Protein AF-A0A2V7P000-F1 (afdb_monomer_lite)

Radius of gyration: 30.61 Å; chains: 1; bounding box: 57×37×110 Å

Sequence (160 aa):
MAALPVAAEVMSTWDKAAVIADSAAALGIVLTLFYSIWSFRTTLRDSYYAELDRVYFDLLQIGLEHPELLDFPTRPDPSKAREYDMYAFMVWNFVETVFDRCQGWTKRRLRETWYPVIAAENARHRAWFNVPENRRKFKEPFRRFIDAHYPTPPAASPRP

Foldseek 3Di:
DDDDPPPPVPCDPVNVVVVVVVVVVVVVVVVVVVCVVVVVVVVVVVVVVVVLVVLVVVLVVVCVVPVLLQADDPDDPPVSNVVNLVSLLSLVVSLLVLVVVCPDPPNPVSCVPCVVVNVSSCVRNVVVCPPPVNVVVHDPVVSVVCCVVPPDDPDPDPDD

Structure (mmCIF, N/CA/C/O backbone):
data_AF-A0A2V7P000-F1
#
_entry.id   AF-A0A2V7P000-F1
#
loop_
_atom_site.group_PDB
_atom_site.id
_atom_site.type_symbol
_atom_site.label_atom_id
_atom_site.label_alt_id
_atom_site.label_comp_id
_atom_site.label_asym_id
_atom_site.label_entity_id
_atom_site.label_seq_id
_atom_site.pdbx_PDB_ins_code
_atom_site.Cartn_x
_atom_site.Cartn_y
_atom_site.Cartn_z
_atom_site.occupancy
_atom_site.B_iso_or_equiv
_atom_site.auth_seq_id
_atom_site.auth_comp_id
_atom_site.auth_asym_id
_atom_site.auth_atom_id
_atom_site.pdbx_PDB_model_num
ATOM 1 N N . MET A 1 1 ? 25.986 0.520 -83.905 1.00 45.19 1 MET A N 1
ATOM 2 C CA . MET A 1 1 ? 27.314 0.821 -83.321 1.00 45.19 1 MET A CA 1
ATOM 3 C C . MET A 1 1 ? 27.199 2.241 -82.775 1.00 45.19 1 MET A C 1
ATOM 5 O O . MET A 1 1 ? 26.822 3.094 -83.553 1.00 45.19 1 MET A O 1
ATOM 9 N N . ALA A 1 2 ? 27.334 2.579 -81.501 1.00 46.88 2 ALA A N 1
ATOM 10 C CA . ALA A 1 2 ? 27.934 1.925 -80.352 1.00 46.88 2 ALA A CA 1
ATOM 11 C C . ALA A 1 2 ? 27.135 2.282 -79.077 1.00 46.88 2 ALA A C 1
ATOM 13 O O . ALA A 1 2 ? 26.214 3.091 -79.115 1.00 46.88 2 ALA A O 1
ATOM 14 N N . ALA A 1 3 ? 27.470 1.585 -77.998 1.00 50.03 3 ALA A N 1
ATOM 15 C CA . ALA A 1 3 ? 26.678 1.361 -76.801 1.00 50.03 3 ALA A CA 1
ATOM 16 C C . ALA A 1 3 ? 26.325 2.615 -75.982 1.00 50.03 3 ALA A C 1
ATOM 18 O O . ALA A 1 3 ? 27.136 3.523 -75.819 1.00 50.03 3 ALA A O 1
ATOM 19 N N . LEU A 1 4 ? 25.126 2.588 -75.390 1.00 51.81 4 LEU A N 1
ATOM 20 C CA . LEU A 1 4 ? 24.782 3.397 -74.223 1.00 51.81 4 LEU A CA 1
ATOM 21 C C . LEU A 1 4 ? 25.797 3.086 -73.110 1.00 51.81 4 LEU A C 1
ATOM 23 O O . LEU A 1 4 ? 25.983 1.900 -72.810 1.00 51.81 4 LEU A O 1
ATOM 27 N N . PRO A 1 5 ? 26.446 4.084 -72.480 1.00 53.19 5 PRO A N 1
ATOM 28 C CA . PRO A 1 5 ? 27.172 3.824 -71.255 1.00 53.19 5 PRO A CA 1
ATOM 29 C C . PRO A 1 5 ? 26.119 3.441 -70.224 1.00 53.19 5 PRO A C 1
ATOM 31 O O . PRO A 1 5 ? 25.333 4.265 -69.760 1.00 53.19 5 PRO A O 1
ATOM 34 N N . VAL A 1 6 ? 26.077 2.145 -69.929 1.00 53.84 6 VAL A N 1
ATOM 35 C CA . VAL A 1 6 ? 25.492 1.610 -68.712 1.00 53.84 6 VAL A CA 1
ATOM 36 C C . VAL A 1 6 ? 26.102 2.446 -67.598 1.00 53.84 6 VAL A C 1
ATOM 38 O O . VAL A 1 6 ? 27.280 2.289 -67.275 1.00 53.84 6 VAL A O 1
ATOM 41 N N . ALA A 1 7 ? 25.318 3.380 -67.064 1.00 47.38 7 ALA A N 1
ATOM 42 C CA . ALA A 1 7 ? 25.544 3.965 -65.761 1.00 47.38 7 ALA A CA 1
ATOM 43 C C . ALA A 1 7 ? 25.387 2.816 -64.761 1.00 47.38 7 ALA A C 1
ATOM 45 O O . ALA A 1 7 ? 24.366 2.657 -64.101 1.00 47.38 7 ALA A O 1
ATOM 46 N N . ALA A 1 8 ? 26.381 1.929 -64.743 1.00 52.53 8 ALA A N 1
ATOM 47 C CA . ALA A 1 8 ? 26.646 1.059 -63.630 1.00 52.53 8 ALA A CA 1
ATOM 48 C C . ALA A 1 8 ? 27.071 2.031 -62.544 1.00 52.53 8 ALA A C 1
ATOM 50 O O . ALA A 1 8 ? 28.211 2.486 -62.503 1.00 52.53 8 ALA A O 1
ATOM 51 N N . GLU A 1 9 ? 26.075 2.455 -61.783 1.00 56.75 9 GLU A N 1
ATOM 52 C CA . GLU A 1 9 ? 26.183 3.273 -60.597 1.00 56.75 9 GLU A CA 1
ATOM 53 C C . GLU A 1 9 ? 27.122 2.545 -59.632 1.00 56.75 9 GLU A C 1
ATOM 55 O O . GLU A 1 9 ? 26.732 1.694 -58.833 1.00 56.75 9 GLU A O 1
ATOM 60 N N . VAL A 1 10 ? 28.422 2.802 -59.791 1.00 61.47 10 VAL A N 1
ATOM 61 C CA . VAL A 1 10 ? 29.437 2.407 -58.828 1.00 61.47 10 VAL A CA 1
ATOM 62 C C . VAL A 1 10 ? 29.160 3.285 -57.623 1.00 61.47 10 VAL A C 1
ATOM 64 O O . VAL A 1 10 ? 29.644 4.412 -57.569 1.00 61.47 10 VAL A O 1
ATOM 67 N N . MET A 1 11 ? 28.341 2.788 -56.690 1.00 60.06 11 MET A N 1
ATOM 68 C CA . MET A 1 11 ? 28.206 3.400 -55.369 1.00 60.06 11 MET A CA 1
ATOM 69 C C . MET A 1 11 ? 29.608 3.731 -54.874 1.00 60.06 11 MET A C 1
ATOM 71 O O . MET A 1 11 ? 30.446 2.830 -54.705 1.00 60.06 11 MET A O 1
ATOM 75 N N . SER A 1 12 ? 29.852 5.022 -54.668 1.00 80.06 12 SER A N 1
ATOM 76 C CA . SER A 1 12 ? 31.100 5.509 -54.116 1.00 80.06 12 SER A CA 1
ATOM 77 C C . SER A 1 12 ? 31.313 4.823 -52.771 1.00 80.06 12 SER A C 1
ATOM 79 O O . SER A 1 12 ? 30.369 4.525 -52.034 1.00 80.06 12 SER A O 1
ATOM 81 N N . THR A 1 13 ? 32.562 4.549 -52.408 1.00 79.81 13 THR A N 1
ATOM 82 C CA . THR A 1 13 ? 32.895 4.033 -51.070 1.00 79.81 13 THR A CA 1
ATOM 83 C C . THR A 1 13 ? 32.316 4.911 -49.956 1.00 79.81 13 THR A C 1
ATOM 85 O O . THR A 1 13 ? 31.994 4.405 -48.883 1.00 79.81 13 THR A O 1
ATOM 88 N N . TRP A 1 14 ? 32.119 6.201 -50.239 1.00 79.62 14 TRP A N 1
ATOM 89 C CA . TRP A 1 14 ? 31.458 7.163 -49.363 1.00 79.62 14 TRP A CA 1
ATOM 90 C C . TRP A 1 14 ? 29.956 6.901 -49.190 1.00 79.62 14 TRP A C 1
ATOM 92 O O . TRP A 1 14 ? 29.465 7.004 -48.070 1.00 79.62 14 TRP A O 1
ATOM 102 N N . ASP A 1 15 ? 29.252 6.462 -50.236 1.00 84.38 15 ASP A N 1
ATOM 103 C CA . ASP A 1 15 ? 27.818 6.141 -50.165 1.00 84.38 15 ASP A CA 1
ATOM 104 C C . ASP A 1 15 ? 27.584 4.902 -49.293 1.00 84.38 15 ASP A C 1
ATOM 106 O O . ASP A 1 15 ? 26.684 4.868 -48.459 1.00 84.38 15 ASP A O 1
ATOM 110 N N . LYS A 1 16 ? 28.457 3.891 -49.409 1.00 79.62 16 LYS A N 1
ATOM 111 C CA . LYS A 1 16 ? 28.412 2.698 -48.544 1.00 79.62 16 LYS A CA 1
ATOM 112 C C . LYS A 1 16 ? 28.660 3.053 -47.078 1.00 79.62 16 LYS A C 1
ATOM 114 O O . LYS A 1 16 ? 27.982 2.527 -46.200 1.00 79.62 16 LYS A O 1
ATOM 119 N N . ALA A 1 17 ? 29.620 3.942 -46.818 1.00 80.75 17 ALA A N 1
ATOM 120 C CA . ALA A 1 17 ? 29.919 4.410 -45.469 1.00 80.75 17 ALA A CA 1
ATOM 121 C C . ALA A 1 17 ? 28.753 5.215 -44.871 1.00 80.75 17 ALA A C 1
ATOM 123 O O . ALA A 1 17 ? 28.412 5.002 -43.708 1.00 80.75 17 ALA A O 1
ATOM 124 N N . ALA A 1 18 ? 28.104 6.069 -45.670 1.00 81.19 18 ALA A N 1
ATOM 125 C CA . ALA A 1 18 ? 26.929 6.833 -45.257 1.00 81.19 18 ALA A CA 1
ATOM 126 C C . ALA A 1 18 ? 25.756 5.917 -44.873 1.00 81.19 18 ALA A C 1
ATOM 128 O O . ALA A 1 18 ? 25.208 6.047 -43.783 1.00 81.19 18 ALA A O 1
ATOM 129 N N . VAL A 1 19 ? 25.445 4.909 -45.697 1.00 84.94 19 VAL A N 1
ATOM 130 C CA . VAL A 1 19 ? 24.371 3.936 -45.413 1.00 84.94 19 VAL A CA 1
ATOM 131 C C . VAL A 1 19 ? 24.625 3.157 -44.114 1.00 84.94 19 VAL A C 1
ATOM 133 O O . VAL A 1 19 ? 23.700 2.920 -43.333 1.00 84.94 19 VAL A O 1
ATOM 136 N N . ILE A 1 20 ? 25.877 2.765 -43.851 1.00 84.44 20 ILE A N 1
ATOM 137 C CA . ILE A 1 20 ? 26.257 2.071 -42.610 1.00 84.44 20 ILE A CA 1
ATOM 138 C C . ILE A 1 20 ? 26.107 3.001 -41.400 1.00 84.44 20 ILE A C 1
ATOM 140 O O . ILE A 1 20 ? 25.586 2.573 -40.368 1.00 84.44 20 ILE A O 1
ATOM 144 N N . ALA A 1 21 ? 26.532 4.261 -41.522 1.00 84.94 21 ALA A N 1
ATOM 145 C CA . ALA A 1 21 ? 26.417 5.253 -40.457 1.00 84.94 21 ALA A CA 1
ATOM 146 C C . ALA A 1 21 ? 24.950 5.560 -40.116 1.00 84.94 21 ALA A C 1
ATOM 148 O O . ALA A 1 21 ? 24.584 5.529 -38.940 1.00 84.94 21 ALA A O 1
ATOM 149 N N . ASP A 1 22 ? 24.100 5.754 -41.125 1.00 81.62 22 ASP A N 1
ATOM 150 C CA . ASP A 1 22 ? 22.664 5.987 -40.941 1.00 81.62 22 ASP A CA 1
ATOM 151 C C . ASP A 1 22 ? 21.977 4.784 -40.288 1.00 81.62 22 ASP A C 1
ATOM 153 O O . ASP A 1 22 ? 21.179 4.934 -39.360 1.00 81.62 22 ASP A O 1
ATOM 157 N N . SER A 1 23 ? 22.342 3.570 -40.706 1.00 77.38 23 SER A N 1
ATOM 158 C CA . SER A 1 23 ? 21.823 2.336 -40.108 1.00 77.38 23 SER A CA 1
ATOM 159 C C . SER A 1 23 ? 22.238 2.196 -38.639 1.00 77.38 23 SER A C 1
ATOM 161 O O . SER A 1 23 ? 21.424 1.829 -37.790 1.00 77.38 23 SER A O 1
ATOM 163 N N . ALA A 1 24 ? 23.491 2.522 -38.311 1.00 81.75 24 ALA A N 1
ATOM 164 C CA . ALA A 1 24 ? 23.991 2.498 -36.938 1.00 81.75 24 ALA A CA 1
ATOM 165 C C . ALA A 1 24 ? 23.315 3.565 -36.062 1.00 81.75 24 ALA A C 1
ATOM 167 O O . ALA A 1 24 ? 22.948 3.280 -34.919 1.00 81.75 24 ALA A O 1
ATOM 168 N N . ALA A 1 25 ? 23.092 4.766 -36.600 1.00 82.25 25 ALA A N 1
ATOM 169 C CA . ALA A 1 25 ? 22.375 5.834 -35.913 1.00 82.25 25 ALA A CA 1
ATOM 170 C C . ALA A 1 25 ? 20.914 5.443 -35.637 1.00 82.25 25 ALA A C 1
ATOM 172 O O . ALA A 1 25 ? 20.440 5.592 -34.509 1.00 82.25 25 ALA A O 1
ATOM 173 N N . ALA A 1 26 ? 20.221 4.868 -36.624 1.00 76.38 26 ALA A N 1
ATOM 174 C CA . ALA A 1 26 ? 18.853 4.380 -36.466 1.00 76.38 26 ALA A CA 1
ATOM 175 C C . ALA A 1 26 ? 18.750 3.285 -35.390 1.00 76.38 26 ALA A C 1
ATOM 177 O O . ALA A 1 26 ? 17.863 3.335 -34.535 1.00 76.38 26 ALA A O 1
ATOM 178 N N . LEU A 1 27 ? 19.691 2.335 -35.368 1.00 76.38 27 LEU A N 1
ATOM 179 C CA . LEU A 1 27 ? 19.771 1.313 -34.317 1.00 76.38 27 LEU A CA 1
ATOM 180 C C . LEU A 1 27 ? 20.033 1.926 -32.937 1.00 76.38 27 LEU A C 1
ATOM 182 O O . LEU A 1 27 ? 19.405 1.520 -31.958 1.00 76.38 27 LEU A O 1
ATOM 186 N N . GLY A 1 28 ? 20.909 2.929 -32.861 1.00 83.38 28 GLY A N 1
ATOM 187 C CA . GLY A 1 28 ? 21.157 3.691 -31.640 1.00 83.38 28 GLY A CA 1
ATOM 188 C C . GLY A 1 28 ? 19.877 4.317 -31.089 1.00 83.38 28 GLY A C 1
ATOM 189 O O . GLY A 1 28 ? 19.562 4.126 -29.917 1.00 83.38 28 GLY A O 1
ATOM 190 N N . ILE A 1 29 ? 19.087 4.972 -31.946 1.00 83.00 29 ILE A N 1
ATOM 191 C CA . ILE A 1 29 ? 17.807 5.588 -31.564 1.00 83.00 29 ILE A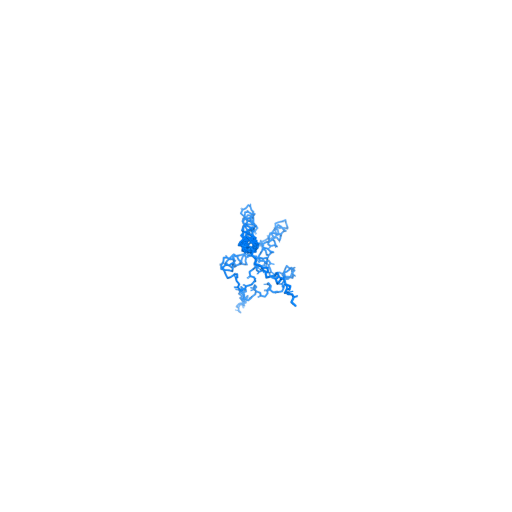 CA 1
ATOM 192 C C . ILE A 1 29 ? 16.835 4.539 -31.012 1.00 83.00 29 ILE A C 1
ATOM 194 O O . ILE A 1 29 ? 16.237 4.752 -29.956 1.00 83.00 29 ILE A O 1
ATOM 198 N N . VAL A 1 30 ? 16.699 3.387 -31.675 1.00 72.69 30 VAL A N 1
ATOM 199 C CA . VAL A 1 30 ? 15.814 2.303 -31.213 1.00 72.69 30 VAL A CA 1
ATOM 200 C C . VAL A 1 30 ? 16.247 1.780 -29.840 1.00 72.69 30 VAL A C 1
ATOM 202 O O . VAL A 1 30 ? 15.406 1.604 -28.955 1.00 72.69 30 VAL A O 1
ATOM 205 N N . LEU A 1 31 ? 17.549 1.582 -29.627 1.00 74.44 31 LEU A N 1
ATOM 206 C CA . LEU A 1 31 ? 18.090 1.138 -28.341 1.00 74.44 31 LEU A CA 1
ATOM 207 C C . LEU A 1 31 ? 17.888 2.185 -27.240 1.00 74.44 31 LEU A C 1
ATOM 209 O O . LEU A 1 31 ? 17.510 1.828 -26.123 1.00 74.44 31 LEU A O 1
ATOM 213 N N . THR A 1 32 ? 18.075 3.472 -27.542 1.00 85.69 32 THR A N 1
ATOM 214 C CA . THR A 1 32 ? 17.827 4.563 -26.589 1.00 85.69 32 THR A CA 1
ATOM 215 C C . THR A 1 32 ? 16.350 4.658 -26.214 1.00 85.69 32 THR A C 1
ATOM 217 O O . THR A 1 32 ? 16.036 4.794 -25.032 1.00 85.69 32 THR A O 1
ATOM 220 N N . LEU A 1 33 ? 15.433 4.529 -27.177 1.00 74.44 33 LEU A N 1
ATOM 221 C CA . LEU A 1 33 ? 13.991 4.507 -26.910 1.00 74.44 33 LEU A CA 1
ATOM 222 C C . LEU A 1 33 ? 13.601 3.297 -26.058 1.00 74.44 33 LEU A C 1
ATOM 224 O O . LEU A 1 33 ? 12.857 3.439 -25.088 1.00 74.44 33 LEU A O 1
ATOM 228 N N . PHE A 1 34 ? 14.146 2.118 -26.367 1.00 76.62 34 PHE A N 1
ATOM 229 C CA . PHE A 1 34 ? 13.913 0.915 -25.574 1.00 76.62 34 PHE A CA 1
ATOM 230 C C . PHE A 1 34 ? 14.418 1.078 -24.138 1.00 76.62 34 PHE A C 1
ATOM 232 O O . PHE A 1 34 ? 13.676 0.812 -23.192 1.00 76.62 34 PHE A O 1
ATOM 239 N N . TYR A 1 35 ? 15.650 1.564 -23.964 1.00 84.44 35 TYR A N 1
ATOM 240 C CA . TYR A 1 35 ? 16.218 1.830 -22.645 1.00 84.44 35 TYR A CA 1
ATOM 241 C C . TYR A 1 35 ? 15.413 2.886 -21.886 1.00 84.44 35 TYR A C 1
ATOM 243 O O . TYR A 1 35 ? 15.147 2.706 -20.704 1.00 84.44 35 TYR A O 1
ATOM 251 N N . SER A 1 36 ? 14.971 3.953 -22.556 1.00 73.12 36 SER A N 1
ATOM 252 C CA . SER A 1 36 ? 14.137 4.996 -21.955 1.00 73.12 36 SER A CA 1
ATOM 253 C C . SER A 1 36 ? 12.810 4.428 -21.449 1.00 73.12 36 SER A C 1
ATOM 255 O O . SER A 1 36 ? 12.467 4.629 -20.287 1.00 73.12 36 SER A O 1
ATOM 257 N N . ILE A 1 37 ? 12.110 3.627 -22.260 1.00 70.94 37 ILE A N 1
ATOM 258 C CA . ILE A 1 37 ? 10.855 2.972 -21.860 1.00 70.94 37 ILE A CA 1
ATOM 259 C C . ILE A 1 37 ? 11.098 1.974 -20.722 1.00 70.94 37 ILE A C 1
ATOM 261 O O . ILE A 1 37 ? 10.335 1.937 -19.756 1.00 70.94 37 ILE A O 1
ATOM 265 N N . TRP A 1 38 ? 12.148 1.157 -20.808 1.00 77.25 38 TRP A N 1
ATOM 266 C CA . TRP A 1 38 ? 12.486 0.178 -19.774 1.00 77.25 38 TRP A CA 1
ATOM 267 C C . TRP A 1 38 ? 12.863 0.844 -18.442 1.00 77.25 38 TRP A C 1
ATOM 269 O O . TRP A 1 38 ? 12.353 0.456 -17.387 1.00 77.25 38 TRP A O 1
ATOM 279 N N . SER A 1 39 ? 13.701 1.879 -18.499 1.00 73.38 39 SER A N 1
ATOM 280 C CA . SER A 1 39 ? 14.108 2.699 -17.358 1.00 73.38 39 SER A CA 1
ATOM 281 C C . SER A 1 39 ? 12.892 3.381 -16.743 1.00 73.38 39 SER A C 1
ATOM 283 O O . SER A 1 39 ? 12.631 3.197 -15.562 1.00 73.38 39 SER A O 1
ATOM 285 N N . PHE A 1 40 ? 12.047 4.023 -17.554 1.00 62.03 40 PHE A N 1
ATOM 286 C CA . PHE A 1 40 ? 10.818 4.670 -17.095 1.00 62.03 40 PHE A CA 1
ATOM 287 C C . PHE A 1 40 ? 9.871 3.691 -16.394 1.00 62.03 40 PHE A C 1
ATOM 289 O O . PHE A 1 40 ? 9.350 3.986 -15.321 1.00 62.03 40 PHE A O 1
ATOM 296 N N . ARG A 1 41 ? 9.688 2.479 -16.936 1.00 62.06 41 ARG A N 1
ATOM 297 C CA . ARG A 1 41 ? 8.885 1.434 -16.277 1.00 62.06 41 ARG A CA 1
ATOM 298 C C . ARG A 1 41 ? 9.496 0.967 -14.956 1.00 62.06 41 ARG A C 1
ATOM 300 O O . ARG A 1 41 ? 8.749 0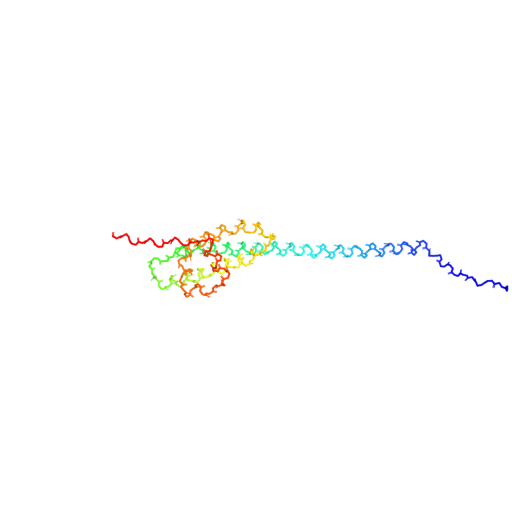.613 -14.044 1.00 62.06 41 ARG A O 1
ATOM 307 N N . THR A 1 42 ? 10.821 0.956 -14.850 1.00 61.91 42 THR A N 1
ATOM 308 C CA . THR A 1 42 ? 11.542 0.597 -13.621 1.00 61.91 42 THR A CA 1
ATOM 309 C C . THR A 1 42 ? 11.449 1.715 -12.582 1.00 61.91 42 THR A C 1
ATOM 311 O O . THR A 1 42 ? 11.080 1.446 -11.445 1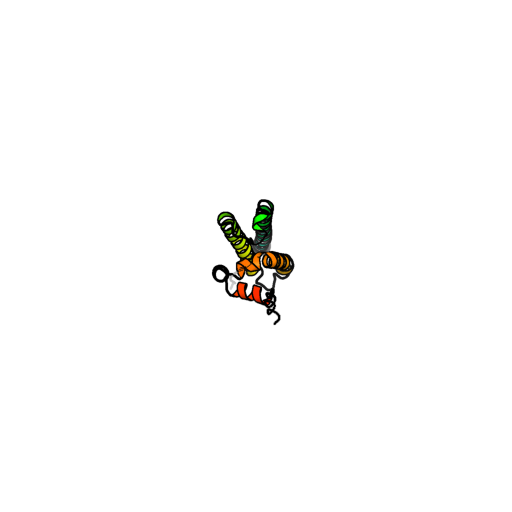.00 61.91 42 THR A O 1
ATOM 314 N N . THR A 1 43 ? 11.649 2.971 -12.980 1.00 61.66 43 THR A N 1
ATOM 315 C CA . THR A 1 43 ? 11.487 4.153 -12.124 1.00 61.66 43 THR A CA 1
ATOM 316 C C . THR A 1 43 ? 10.065 4.284 -11.604 1.00 61.66 43 THR A C 1
ATOM 318 O O . THR A 1 43 ? 9.887 4.492 -10.411 1.00 61.66 43 THR A O 1
ATOM 321 N N . LEU A 1 44 ? 9.052 4.101 -12.461 1.00 60.50 44 LEU A N 1
ATOM 322 C CA . LEU A 1 44 ? 7.654 4.087 -12.028 1.00 60.50 44 LEU A CA 1
ATOM 323 C C . LEU A 1 44 ? 7.422 3.011 -10.972 1.00 60.50 44 LEU A C 1
ATOM 325 O O . LEU A 1 44 ? 6.771 3.249 -9.962 1.00 60.50 44 LEU A O 1
ATOM 329 N N . ARG A 1 45 ? 7.967 1.811 -11.189 1.00 61.25 45 ARG A N 1
ATOM 330 C CA . ARG A 1 45 ? 7.859 0.731 -10.214 1.00 61.25 45 ARG A CA 1
ATOM 331 C C . ARG A 1 45 ? 8.437 1.167 -8.865 1.00 61.25 45 ARG A C 1
ATOM 333 O O . ARG A 1 45 ? 7.731 1.037 -7.872 1.00 61.25 45 ARG A O 1
ATOM 340 N N . ASP A 1 46 ? 9.652 1.700 -8.840 1.00 59.31 46 ASP A N 1
ATOM 341 C CA . ASP A 1 46 ? 10.350 2.068 -7.604 1.00 59.31 46 ASP A CA 1
ATOM 342 C C . ASP A 1 46 ? 9.711 3.287 -6.908 1.00 59.31 46 ASP A C 1
ATOM 344 O O . ASP A 1 46 ? 9.584 3.289 -5.683 1.00 59.31 46 ASP A O 1
ATOM 348 N N . SER A 1 47 ? 9.201 4.269 -7.663 1.00 60.84 47 SER A N 1
ATOM 349 C CA . SER A 1 47 ? 8.459 5.405 -7.100 1.00 60.84 47 SER A CA 1
ATOM 350 C C . SER A 1 47 ? 7.163 4.960 -6.422 1.00 60.84 47 SER A C 1
ATOM 352 O O . SER A 1 47 ? 6.848 5.440 -5.338 1.00 60.84 47 SER A O 1
ATOM 354 N N . TYR A 1 48 ? 6.439 3.999 -7.006 1.00 66.38 48 TYR A N 1
ATOM 355 C CA . TYR A 1 48 ? 5.220 3.464 -6.392 1.00 66.38 48 TYR A CA 1
ATOM 356 C C . TYR A 1 48 ? 5.500 2.647 -5.125 1.00 66.38 48 TYR A C 1
ATOM 358 O O . TYR A 1 48 ? 4.669 2.636 -4.220 1.00 66.38 48 TYR A O 1
ATOM 366 N N . TYR A 1 49 ? 6.648 1.964 -5.034 1.00 67.12 49 TYR A N 1
ATOM 367 C CA . TYR A 1 49 ? 7.052 1.287 -3.796 1.00 67.12 49 TYR A CA 1
ATOM 368 C C . TYR A 1 49 ? 7.314 2.290 -2.676 1.00 67.12 49 TYR A C 1
ATOM 370 O O . TYR A 1 49 ? 6.800 2.109 -1.576 1.00 67.12 49 TYR A O 1
ATOM 378 N N . ALA A 1 50 ? 8.067 3.350 -2.974 1.00 74.44 50 ALA A N 1
ATOM 379 C CA . ALA A 1 50 ? 8.340 4.412 -2.013 1.00 74.44 50 ALA A CA 1
ATOM 380 C C . ALA A 1 50 ? 7.054 5.128 -1.569 1.00 74.44 50 ALA A C 1
ATOM 382 O O . ALA A 1 50 ? 6.924 5.499 -0.408 1.00 74.44 50 ALA A O 1
ATOM 383 N N . GLU A 1 51 ? 6.084 5.290 -2.472 1.00 78.06 51 GLU A N 1
ATOM 384 C CA . GLU A 1 51 ? 4.794 5.902 -2.154 1.00 78.06 51 GLU A CA 1
ATOM 385 C C . GLU A 1 51 ? 3.938 5.018 -1.234 1.00 78.06 51 GLU A C 1
ATOM 387 O O . GLU A 1 51 ? 3.411 5.514 -0.242 1.00 78.06 51 GLU A O 1
ATOM 392 N N . LEU A 1 52 ? 3.837 3.708 -1.503 1.00 81.12 52 LEU A N 1
ATOM 393 C CA . LEU A 1 52 ? 3.120 2.778 -0.619 1.00 81.12 52 LEU A CA 1
ATOM 394 C C . LEU A 1 52 ? 3.759 2.697 0.769 1.00 81.12 52 LEU A C 1
ATOM 396 O O . LEU A 1 52 ? 3.043 2.680 1.767 1.00 81.12 52 LEU A O 1
ATOM 400 N N . ASP A 1 53 ? 5.089 2.653 0.825 1.00 82.12 53 ASP A N 1
ATOM 401 C CA . ASP A 1 53 ? 5.836 2.621 2.083 1.00 82.12 53 ASP A CA 1
ATOM 402 C C . ASP A 1 53 ? 5.639 3.914 2.880 1.00 82.12 53 ASP A C 1
ATOM 404 O O . ASP A 1 53 ? 5.354 3.868 4.073 1.00 82.12 53 ASP A O 1
ATOM 408 N N . ARG A 1 54 ? 5.664 5.070 2.205 1.00 83.06 54 ARG A N 1
ATOM 409 C CA . ARG A 1 54 ? 5.375 6.367 2.824 1.00 83.06 54 ARG A CA 1
ATOM 410 C C . ARG A 1 54 ? 3.955 6.431 3.383 1.00 83.06 54 ARG A C 1
ATOM 412 O O . ARG A 1 54 ? 3.787 6.803 4.535 1.00 83.06 54 ARG A O 1
ATOM 419 N N . VAL A 1 55 ? 2.945 6.055 2.594 1.00 82.12 55 VAL A N 1
ATOM 420 C CA . VAL A 1 55 ? 1.544 6.061 3.053 1.00 82.12 55 VAL A CA 1
ATOM 421 C C . VAL A 1 55 ? 1.364 5.121 4.243 1.00 82.12 55 VAL A C 1
ATOM 423 O O . VAL A 1 55 ? 0.671 5.460 5.198 1.00 82.12 55 VAL A O 1
ATOM 426 N N . TYR A 1 56 ? 2.007 3.954 4.216 1.00 82.88 56 TYR A N 1
ATOM 427 C CA . TYR A 1 56 ? 1.973 3.028 5.340 1.00 82.88 56 TYR A CA 1
ATOM 428 C C . TYR A 1 56 ? 2.665 3.595 6.585 1.00 82.88 56 TYR A C 1
ATOM 430 O O . TYR A 1 56 ? 2.115 3.505 7.680 1.00 82.88 56 TYR A O 1
ATOM 438 N N . PHE A 1 57 ? 3.835 4.216 6.427 1.00 81.25 57 PHE A N 1
ATOM 439 C CA . PHE A 1 57 ? 4.536 4.883 7.520 1.00 81.25 57 PHE A CA 1
ATOM 440 C C . PHE A 1 57 ? 3.691 6.006 8.131 1.00 81.25 57 PHE A C 1
ATOM 442 O O . PHE A 1 57 ? 3.573 6.069 9.351 1.00 81.25 57 PHE A O 1
ATOM 449 N N . ASP A 1 58 ? 3.035 6.823 7.305 1.00 77.88 58 ASP A N 1
ATOM 450 C CA . ASP A 1 58 ? 2.134 7.883 7.766 1.00 77.88 58 ASP A CA 1
ATOM 451 C C . ASP A 1 58 ? 0.944 7.291 8.557 1.00 77.88 58 ASP A C 1
ATOM 453 O O . ASP A 1 58 ? 0.588 7.799 9.620 1.00 77.88 58 ASP A O 1
ATOM 457 N N . LEU A 1 59 ? 0.363 6.167 8.110 1.00 80.38 59 LEU A N 1
ATOM 458 C CA . LEU A 1 59 ? -0.699 5.459 8.847 1.00 80.38 59 LEU A CA 1
ATOM 459 C C . LEU A 1 59 ? -0.221 4.903 10.196 1.00 80.38 59 LEU A C 1
ATOM 461 O O . LEU A 1 59 ? -0.963 4.961 11.183 1.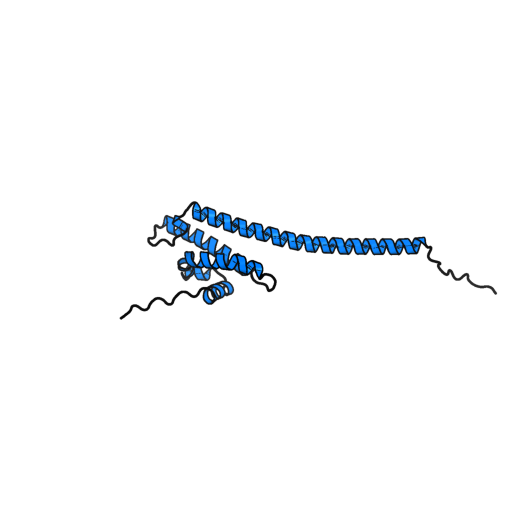00 80.38 59 LEU A O 1
ATOM 465 N N . LEU A 1 60 ? 1.000 4.366 10.249 1.00 80.94 60 LEU A N 1
ATOM 466 C CA . LEU A 1 60 ? 1.618 3.906 11.493 1.00 80.94 60 LEU A CA 1
ATOM 467 C C . LEU A 1 60 ? 1.918 5.074 12.431 1.00 80.94 60 LEU A C 1
ATOM 469 O O . LEU A 1 60 ? 1.709 4.947 13.634 1.00 80.94 60 LEU A O 1
ATOM 473 N N . GLN A 1 61 ? 2.374 6.204 11.893 1.00 73.88 61 GLN A N 1
ATOM 474 C CA . GLN A 1 61 ? 2.636 7.410 12.666 1.00 73.88 61 GLN A CA 1
ATOM 475 C C . GLN A 1 61 ? 1.345 7.951 13.286 1.00 73.88 61 GLN A C 1
ATOM 477 O O . GLN A 1 61 ? 1.327 8.205 14.485 1.00 73.88 61 GLN A O 1
ATOM 482 N N . ILE A 1 62 ? 0.247 8.027 12.524 1.00 75.38 62 ILE A N 1
ATOM 483 C CA . ILE A 1 62 ? -1.069 8.426 13.053 1.00 75.38 62 ILE A CA 1
ATOM 484 C C . ILE A 1 62 ? -1.517 7.474 14.170 1.00 75.38 62 ILE A C 1
ATOM 486 O O . ILE A 1 62 ? -1.983 7.923 15.214 1.00 75.38 62 ILE A O 1
ATOM 490 N N . GLY A 1 63 ? -1.344 6.161 13.982 1.00 68.75 63 GLY A N 1
ATOM 491 C CA . GLY A 1 63 ? -1.663 5.172 15.015 1.00 68.75 63 GLY A CA 1
ATOM 492 C C . GLY A 1 63 ? -0.777 5.285 16.263 1.00 68.75 63 GLY A C 1
ATOM 493 O O . GLY A 1 63 ? -1.224 4.982 17.364 1.00 68.75 63 GLY A O 1
ATOM 494 N N . LEU A 1 64 ? 0.468 5.742 16.112 1.00 71.19 64 LEU A N 1
ATOM 495 C CA . LEU A 1 64 ? 1.399 5.969 17.218 1.00 71.19 64 LEU A CA 1
ATOM 496 C C . LEU A 1 64 ? 1.114 7.281 17.965 1.00 71.19 64 LEU A C 1
ATOM 498 O O . LEU A 1 64 ? 1.254 7.324 19.185 1.00 71.19 64 LEU A O 1
ATOM 502 N N . GLU A 1 65 ? 0.704 8.329 17.251 1.00 71.00 65 GLU A N 1
ATOM 503 C CA . GLU A 1 65 ? 0.269 9.614 17.818 1.00 71.00 65 GLU A CA 1
ATOM 504 C C . GLU A 1 65 ? -1.066 9.482 18.566 1.00 71.00 65 GLU A C 1
ATOM 506 O O . GLU A 1 65 ? -1.265 10.129 19.594 1.00 71.00 65 GLU A O 1
ATOM 511 N N . HIS A 1 66 ? -1.941 8.595 18.087 1.00 71.69 66 HIS A N 1
ATOM 512 C CA . HIS A 1 66 ? -3.259 8.318 18.650 1.00 71.69 66 HIS A CA 1
ATOM 513 C C . HIS A 1 66 ? -3.420 6.822 18.965 1.00 71.69 66 HIS A C 1
ATOM 515 O O . HIS A 1 66 ? -4.131 6.106 18.248 1.00 71.69 66 HIS A O 1
ATOM 521 N N . PRO A 1 67 ? -2.783 6.314 20.039 1.00 70.75 67 PRO A N 1
ATOM 522 C CA . PRO A 1 67 ? -2.811 4.892 20.385 1.00 70.75 67 PRO A CA 1
ATOM 523 C C . PRO A 1 67 ? -4.231 4.361 20.638 1.00 70.75 67 PRO A C 1
ATOM 525 O O . PRO A 1 67 ? -4.491 3.175 20.447 1.00 70.75 67 PRO A O 1
ATOM 528 N N . GLU A 1 68 ? -5.179 5.228 21.002 1.00 68.38 68 GLU A N 1
ATOM 529 C CA . GLU A 1 68 ? -6.605 4.912 21.115 1.00 68.38 68 GLU A CA 1
ATOM 530 C C . GLU A 1 68 ? -7.267 4.451 19.804 1.00 68.38 68 GLU A C 1
ATOM 532 O O . GLU A 1 68 ? -8.360 3.890 19.853 1.00 68.38 68 GLU A O 1
ATOM 537 N N . LEU A 1 69 ? -6.630 4.670 18.648 1.00 62.28 69 LEU A N 1
ATOM 538 C CA . LEU A 1 69 ? -7.121 4.242 17.333 1.00 62.28 69 LEU A CA 1
ATOM 539 C C . LEU A 1 69 ? -6.652 2.833 16.943 1.00 62.28 69 LEU A C 1
ATOM 541 O O . LEU A 1 69 ? -7.172 2.255 15.987 1.00 62.28 69 LEU A O 1
ATOM 545 N N . LEU A 1 70 ? -5.680 2.274 17.670 1.00 62.44 70 LEU A N 1
ATOM 546 C CA . LEU A 1 70 ? -5.117 0.951 17.388 1.00 62.44 70 LEU A CA 1
ATOM 547 C C . LEU A 1 70 ? -6.014 -0.184 17.894 1.00 62.44 70 LEU A C 1
ATOM 549 O O . LEU A 1 70 ? -6.067 -1.248 17.276 1.00 62.44 70 LEU A O 1
ATOM 553 N N . ASP A 1 71 ? -6.753 0.059 18.977 1.00 65.50 71 ASP A N 1
ATOM 554 C CA . ASP A 1 71 ? -7.643 -0.920 19.592 1.00 65.50 71 ASP A CA 1
ATOM 555 C C . ASP A 1 71 ? -9.106 -0.610 19.274 1.00 65.50 71 ASP A C 1
ATOM 557 O O . ASP A 1 71 ? -9.586 0.508 19.457 1.00 65.50 71 ASP A O 1
ATOM 561 N N . PHE A 1 72 ? -9.848 -1.624 18.813 1.00 59.97 72 PHE A N 1
ATOM 562 C CA . PHE A 1 72 ? -11.287 -1.486 18.589 1.00 59.97 72 PHE A CA 1
ATOM 563 C C . PHE A 1 72 ? -11.976 -1.157 19.927 1.00 59.97 72 PHE A C 1
ATOM 565 O O . PHE A 1 72 ? -11.908 -1.969 20.859 1.00 59.97 72 PHE A O 1
ATOM 572 N N . PRO A 1 73 ? -12.638 0.008 20.057 1.00 56.62 73 PRO A N 1
ATOM 573 C CA . PRO A 1 73 ? -13.089 0.495 21.352 1.00 56.62 73 PRO A CA 1
ATOM 574 C C . PRO A 1 73 ? -14.140 -0.444 21.952 1.00 56.62 73 PRO A C 1
ATOM 576 O O . PRO A 1 73 ? -15.244 -0.600 21.434 1.00 56.62 73 PRO A O 1
ATOM 579 N N . THR A 1 74 ? -13.813 -1.052 23.095 1.00 56.47 74 THR A N 1
ATOM 580 C CA . THR A 1 74 ? -14.724 -1.931 23.855 1.00 56.47 74 THR A CA 1
ATOM 581 C C . THR A 1 74 ? -15.858 -1.146 24.530 1.00 56.47 74 THR A C 1
ATOM 583 O O . THR A 1 74 ? -16.867 -1.724 24.933 1.00 56.47 74 THR A O 1
ATOM 586 N N . ARG A 1 75 ? -15.709 0.182 24.646 1.00 53.12 75 ARG A N 1
ATOM 587 C CA . ARG A 1 75 ? -16.730 1.130 25.108 1.00 53.12 75 ARG A CA 1
ATOM 588 C C . ARG A 1 75 ? -16.788 2.327 24.150 1.00 53.12 75 ARG A C 1
ATOM 590 O O . ARG A 1 75 ? -15.762 2.978 23.964 1.00 53.12 75 ARG A O 1
ATOM 597 N N . PRO A 1 76 ? -17.953 2.632 23.558 1.00 58.06 76 PRO A N 1
ATOM 598 C CA . PRO A 1 76 ? -18.065 3.673 22.550 1.00 58.06 76 PRO A CA 1
ATOM 599 C C . PRO A 1 76 ? -18.189 5.040 23.227 1.00 58.06 76 PRO A C 1
ATOM 601 O O . PRO A 1 76 ? -19.268 5.433 23.661 1.00 58.06 76 PRO A O 1
ATOM 604 N N . ASP A 1 77 ? -17.085 5.776 23.310 1.00 64.00 77 ASP A N 1
ATOM 605 C CA . ASP A 1 77 ? -17.172 7.235 23.327 1.00 64.00 77 ASP A CA 1
ATOM 606 C C . ASP A 1 77 ? -17.522 7.682 21.892 1.00 64.00 77 ASP A C 1
ATOM 608 O O . ASP A 1 77 ? -16.767 7.354 20.969 1.00 64.00 77 ASP A O 1
ATOM 612 N N . PRO A 1 78 ? -18.656 8.373 21.656 1.00 65.88 78 PRO A N 1
ATOM 613 C CA . PRO A 1 78 ? -19.101 8.745 20.313 1.00 65.88 78 PRO A CA 1
ATOM 614 C C . PRO A 1 78 ? -18.065 9.537 19.506 1.00 65.88 78 PRO A C 1
ATOM 616 O O . PRO A 1 78 ? -18.011 9.385 18.285 1.00 65.88 78 PRO A O 1
ATOM 619 N N . SER A 1 79 ? -17.239 10.361 20.167 1.00 67.31 79 SER A N 1
ATOM 620 C CA . SER A 1 79 ? -16.186 11.129 19.487 1.00 67.31 79 SER A CA 1
ATOM 621 C C . SER A 1 79 ? -15.076 10.203 18.989 1.00 67.31 79 SER A C 1
ATOM 623 O O . SER A 1 79 ? -14.745 10.199 17.804 1.00 67.31 79 SER A O 1
ATOM 625 N N . LYS A 1 80 ? -14.578 9.329 19.872 1.00 67.44 80 LYS A N 1
ATOM 626 C CA . LYS A 1 80 ? -13.489 8.391 19.561 1.00 67.44 80 LYS A CA 1
ATOM 627 C C . LYS A 1 80 ? -13.907 7.284 18.600 1.00 67.44 80 LYS A C 1
ATOM 629 O O . LYS A 1 80 ? -13.106 6.824 17.794 1.00 67.44 80 LYS A O 1
ATOM 634 N N . ALA A 1 81 ? -15.176 6.880 18.635 1.00 70.31 81 ALA A N 1
ATOM 635 C CA . ALA A 1 81 ? -15.721 5.894 17.707 1.00 70.31 81 ALA A CA 1
ATOM 636 C C . ALA A 1 81 ? -15.668 6.385 16.252 1.00 70.31 81 ALA A C 1
ATOM 638 O O . ALA A 1 81 ? -15.407 5.594 15.347 1.00 70.31 81 ALA A O 1
ATOM 639 N N . ARG A 1 82 ? -15.884 7.686 16.019 1.00 70.75 82 ARG A N 1
ATOM 640 C CA . ARG A 1 82 ? -15.833 8.279 14.677 1.00 70.75 82 ARG A CA 1
ATOM 641 C C . ARG A 1 82 ? -14.403 8.420 14.159 1.00 70.75 82 ARG A C 1
ATOM 643 O O . ARG A 1 82 ? -14.161 8.166 12.982 1.00 70.75 82 ARG A O 1
ATOM 650 N N . GLU A 1 83 ? -13.470 8.793 15.030 1.00 67.75 83 GLU A N 1
ATOM 651 C CA . GLU A 1 83 ? -12.040 8.860 14.702 1.00 67.75 83 GLU A CA 1
ATOM 652 C C . GLU A 1 83 ? -11.494 7.469 14.355 1.00 67.75 83 GLU A C 1
ATOM 654 O O . GLU A 1 83 ? -10.847 7.301 13.320 1.00 67.75 83 GLU A O 1
ATOM 659 N N . TYR A 1 84 ? -11.861 6.451 15.141 1.00 74.69 84 TYR A N 1
ATOM 660 C CA . TYR A 1 84 ? -11.535 5.058 14.844 1.00 74.69 84 TYR A CA 1
ATOM 661 C C . TYR A 1 84 ? -12.160 4.585 13.525 1.00 74.69 84 TYR A C 1
ATOM 663 O O . TYR A 1 84 ? -11.483 3.936 12.734 1.00 74.69 84 TYR A O 1
ATOM 671 N N . ASP A 1 85 ? -13.430 4.912 13.248 1.00 75.31 85 ASP A N 1
ATOM 672 C CA . ASP A 1 85 ? -14.103 4.525 11.996 1.00 75.31 85 ASP A CA 1
ATOM 673 C C . ASP A 1 85 ? -13.380 5.081 10.762 1.00 75.31 85 ASP A C 1
ATOM 675 O O . ASP A 1 85 ? -13.147 4.359 9.791 1.00 75.31 85 ASP A O 1
ATOM 679 N N . MET A 1 86 ? -12.962 6.348 10.824 1.00 73.62 86 MET A N 1
ATOM 680 C CA . MET A 1 86 ? -12.164 6.980 9.774 1.00 73.62 86 MET A CA 1
ATOM 681 C C . MET A 1 86 ? -10.786 6.332 9.636 1.00 73.62 86 MET A C 1
ATOM 683 O O . MET A 1 86 ? -10.378 6.025 8.515 1.00 73.62 86 MET A O 1
ATOM 687 N N . TYR A 1 87 ? -10.091 6.081 10.747 1.00 77.06 87 TYR A N 1
ATOM 688 C CA . TYR A 1 87 ? -8.785 5.424 10.731 1.00 77.06 87 TYR A CA 1
ATOM 689 C C . TYR A 1 87 ? -8.862 4.007 10.149 1.00 77.06 87 TYR A C 1
ATOM 691 O O . TYR A 1 87 ? -8.168 3.695 9.180 1.00 77.06 87 TYR A O 1
ATOM 699 N N . ALA A 1 88 ? -9.776 3.177 10.654 1.00 78.06 88 ALA A N 1
ATOM 700 C CA . ALA A 1 88 ? -9.995 1.819 10.169 1.00 78.06 88 ALA A CA 1
ATOM 701 C C . ALA A 1 88 ? -10.376 1.808 8.681 1.00 78.06 88 ALA A C 1
ATOM 703 O O . ALA A 1 88 ? -9.880 0.976 7.920 1.00 78.06 88 ALA A O 1
ATOM 704 N N . PHE A 1 89 ? -11.200 2.759 8.229 1.00 78.75 89 PHE A N 1
ATOM 705 C CA . PHE A 1 89 ? -11.507 2.898 6.808 1.00 78.75 89 PHE A CA 1
ATOM 706 C C . PHE A 1 89 ? -10.260 3.226 5.976 1.00 78.75 89 PHE A C 1
ATOM 708 O O . PHE A 1 89 ? -10.072 2.619 4.920 1.00 78.75 89 PHE A O 1
ATOM 715 N N . MET A 1 90 ? -9.389 4.134 6.425 1.00 79.62 90 MET A N 1
ATOM 716 C CA . MET A 1 90 ? -8.138 4.450 5.721 1.00 79.62 90 MET A CA 1
ATOM 717 C C . MET A 1 90 ? -7.212 3.232 5.625 1.00 79.62 90 MET A C 1
ATOM 719 O O . MET A 1 90 ? -6.740 2.915 4.531 1.00 79.62 90 MET A O 1
ATOM 723 N N . VAL A 1 91 ? -7.022 2.506 6.731 1.00 82.50 91 VAL A N 1
ATOM 724 C CA . VAL A 1 91 ? -6.199 1.286 6.769 1.00 82.50 91 VAL A CA 1
ATOM 725 C C . VAL A 1 91 ? -6.743 0.231 5.804 1.00 82.50 91 VAL A C 1
ATOM 727 O O . VAL A 1 91 ? -5.996 -0.307 4.987 1.00 82.50 91 VAL A O 1
ATOM 730 N N . TRP A 1 92 ? -8.053 -0.027 5.810 1.00 84.69 92 TRP A N 1
ATOM 731 C CA . TRP A 1 92 ? -8.646 -1.012 4.903 1.00 84.69 92 TRP A CA 1
ATOM 732 C C . TRP A 1 92 ? -8.596 -0.597 3.425 1.00 84.69 92 TRP A C 1
ATOM 734 O O . TRP A 1 92 ? -8.371 -1.457 2.575 1.00 84.69 92 TRP A O 1
ATOM 744 N N . ASN A 1 93 ? -8.738 0.693 3.097 1.00 84.50 93 ASN A N 1
ATOM 745 C CA . ASN A 1 93 ? -8.534 1.181 1.723 1.00 84.50 93 ASN A CA 1
ATOM 746 C C . ASN A 1 93 ? -7.085 1.006 1.261 1.00 84.50 93 ASN A C 1
ATOM 748 O O . ASN A 1 93 ? -6.833 0.640 0.109 1.00 84.50 93 ASN A O 1
ATOM 752 N N . PHE A 1 94 ? -6.125 1.254 2.153 1.00 85.06 94 PHE A N 1
ATOM 753 C CA . PHE A 1 94 ? -4.717 1.017 1.867 1.00 85.06 94 PHE A CA 1
ATOM 754 C C . PHE A 1 94 ? -4.460 -0.471 1.597 1.00 85.06 94 PHE A C 1
ATOM 756 O O . PHE A 1 94 ? -3.897 -0.822 0.560 1.00 85.06 94 PHE A O 1
ATOM 763 N N . VAL A 1 95 ? -4.958 -1.356 2.464 1.00 86.50 95 VAL A N 1
ATOM 764 C CA . VAL A 1 95 ? -4.848 -2.814 2.303 1.00 86.50 95 VAL A CA 1
ATOM 765 C C . VAL A 1 95 ? -5.512 -3.297 1.005 1.00 86.50 95 VAL A C 1
ATOM 767 O O . VAL A 1 95 ? -4.925 -4.115 0.293 1.00 86.50 95 VAL A O 1
ATOM 770 N N . GLU A 1 96 ? -6.693 -2.782 0.648 1.00 86.44 96 GLU A N 1
ATOM 771 C CA . GLU A 1 96 ? -7.354 -3.096 -0.628 1.00 86.44 96 GLU A CA 1
ATOM 772 C C . GLU A 1 96 ? -6.511 -2.628 -1.825 1.00 86.44 96 GLU A C 1
ATOM 774 O O . GLU A 1 96 ? -6.323 -3.375 -2.788 1.00 86.44 96 GLU A O 1
ATOM 779 N N . THR A 1 97 ? -5.919 -1.434 -1.744 1.00 83.56 97 THR A N 1
ATOM 780 C CA . THR A 1 97 ? -5.017 -0.909 -2.780 1.00 83.56 97 THR A CA 1
ATOM 781 C C . THR A 1 97 ? -3.782 -1.794 -2.934 1.00 83.56 97 THR A C 1
ATOM 783 O O . THR A 1 97 ? -3.402 -2.148 -4.052 1.00 83.56 97 THR A O 1
ATOM 786 N N . VAL A 1 98 ? -3.168 -2.214 -1.827 1.00 83.25 98 VAL A N 1
ATOM 787 C CA . VAL A 1 98 ? -2.035 -3.147 -1.829 1.00 83.25 98 VAL A CA 1
ATOM 788 C C . VAL A 1 98 ? -2.440 -4.485 -2.452 1.00 83.25 98 VAL A C 1
ATOM 790 O O . VAL A 1 98 ? -1.707 -5.006 -3.296 1.00 83.25 98 VAL A O 1
ATOM 793 N N . PHE A 1 99 ? -3.617 -5.019 -2.112 1.00 84.25 99 PHE A N 1
ATOM 794 C CA . PHE A 1 99 ? -4.151 -6.246 -2.707 1.00 84.25 99 PHE A CA 1
ATOM 795 C C . PHE A 1 99 ? -4.337 -6.124 -4.224 1.00 84.25 99 PHE A C 1
ATOM 797 O O . PHE A 1 99 ? -3.829 -6.972 -4.962 1.00 84.25 99 PHE A O 1
ATOM 804 N N . ASP A 1 100 ? -4.996 -5.064 -4.697 1.00 82.44 100 ASP A N 1
ATOM 805 C CA . ASP A 1 100 ? -5.212 -4.799 -6.124 1.00 82.44 100 ASP A CA 1
ATOM 806 C C . ASP A 1 100 ? -3.878 -4.693 -6.873 1.00 82.44 100 ASP A C 1
ATOM 808 O O . ASP A 1 100 ? -3.710 -5.205 -7.983 1.00 82.44 100 ASP A O 1
ATOM 812 N N . ARG A 1 101 ? -2.874 -4.073 -6.246 1.00 76.69 101 ARG A N 1
ATOM 813 C CA . ARG A 1 101 ? -1.537 -3.916 -6.828 1.00 76.69 101 ARG A CA 1
ATOM 814 C C . ARG A 1 101 ? -0.713 -5.199 -6.782 1.00 76.69 101 ARG A C 1
ATOM 816 O O . ARG A 1 101 ? 0.142 -5.370 -7.654 1.00 76.69 101 ARG A O 1
ATOM 823 N N . CYS A 1 102 ? -0.976 -6.099 -5.839 1.00 76.94 102 CYS A N 1
ATOM 824 C CA . CYS A 1 102 ? -0.368 -7.427 -5.738 1.00 76.94 102 CYS A CA 1
ATOM 825 C C . CYS A 1 102 ? -0.883 -8.429 -6.781 1.00 76.94 102 CYS A C 1
ATOM 827 O O . CYS A 1 102 ? -0.258 -9.483 -6.968 1.00 76.94 102 CYS A O 1
ATOM 829 N N . GLN A 1 103 ? -1.971 -8.103 -7.487 1.00 69.12 103 GLN A N 1
ATOM 830 C CA . GLN A 1 103 ? -2.485 -8.915 -8.587 1.00 69.12 103 GLN A CA 1
ATOM 831 C C . GLN A 1 103 ? -1.484 -8.924 -9.759 1.00 69.12 103 GLN A C 1
ATOM 833 O O . GLN A 1 103 ? -1.063 -7.880 -10.265 1.00 69.12 103 GLN A O 1
ATOM 838 N N . GLY A 1 104 ? -1.059 -10.125 -10.167 1.00 64.88 104 GLY A N 1
ATOM 839 C CA . GLY A 1 104 ? -0.127 -10.349 -11.278 1.00 64.88 104 GLY A CA 1
ATOM 840 C C . GLY A 1 104 ? 0.929 -11.429 -11.005 1.00 64.88 104 GLY A C 1
ATOM 841 O O . GLY A 1 104 ? 1.463 -11.557 -9.899 1.00 64.88 104 GLY A O 1
ATOM 842 N N . TRP A 1 105 ? 1.272 -12.206 -12.035 1.00 55.25 105 TRP A N 1
ATOM 843 C CA . TRP A 1 105 ? 2.225 -13.324 -11.939 1.00 55.25 105 TRP A CA 1
ATOM 844 C C . TRP A 1 105 ? 3.653 -12.882 -11.581 1.00 55.25 105 TRP A C 1
ATOM 846 O O . TRP A 1 105 ? 4.338 -13.551 -10.812 1.00 55.25 105 TRP A O 1
ATOM 856 N N . THR A 1 106 ? 4.083 -11.713 -12.054 1.00 59.12 106 THR A N 1
ATOM 857 C CA . THR A 1 106 ? 5.444 -11.182 -11.862 1.00 59.12 106 THR A CA 1
ATOM 858 C C . THR A 1 106 ? 5.669 -10.489 -10.514 1.00 59.12 106 THR A C 1
ATOM 860 O O . THR A 1 106 ? 6.787 -10.078 -10.213 1.00 59.12 106 THR A O 1
ATOM 863 N N . LYS A 1 107 ? 4.637 -10.374 -9.667 1.00 69.69 107 LYS A N 1
ATOM 864 C CA . LYS A 1 107 ? 4.674 -9.596 -8.414 1.00 69.69 107 LYS A CA 1
ATOM 865 C C . LYS A 1 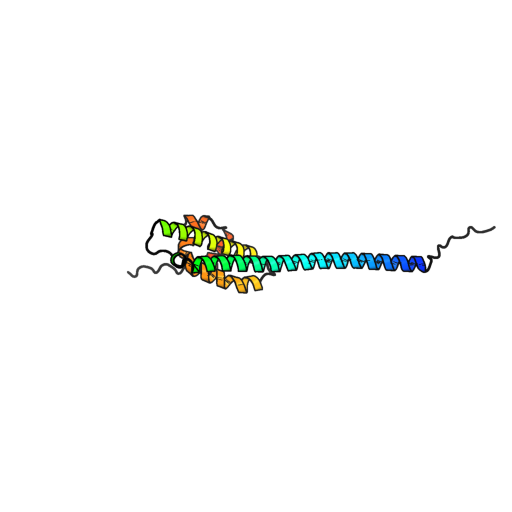107 ? 4.811 -10.450 -7.148 1.00 69.69 107 LYS A C 1
ATOM 867 O O . LYS A 1 107 ? 4.345 -10.062 -6.082 1.00 69.69 107 LYS A O 1
ATOM 872 N N . ARG A 1 108 ? 5.461 -11.617 -7.242 1.00 69.19 108 ARG A N 1
ATOM 873 C CA . ARG A 1 108 ? 5.613 -12.546 -6.104 1.00 69.19 108 ARG A CA 1
ATOM 874 C C . ARG A 1 108 ? 6.314 -11.911 -4.898 1.00 69.19 108 ARG A C 1
ATOM 876 O O . ARG A 1 108 ? 5.809 -12.034 -3.792 1.00 69.19 108 ARG A O 1
ATOM 883 N N . ARG A 1 109 ? 7.400 -11.164 -5.127 1.00 70.88 109 ARG A N 1
ATOM 884 C CA . ARG A 1 109 ? 8.136 -10.457 -4.060 1.00 70.88 109 ARG A CA 1
ATOM 885 C C . ARG A 1 109 ? 7.282 -9.413 -3.334 1.00 70.88 109 ARG A C 1
ATOM 887 O O . ARG A 1 109 ? 7.371 -9.302 -2.123 1.00 70.88 109 ARG A O 1
ATOM 894 N N . LEU A 1 110 ? 6.413 -8.700 -4.058 1.00 72.50 110 LEU A N 1
ATOM 895 C CA . LEU A 1 110 ? 5.492 -7.729 -3.459 1.00 72.50 110 LEU A CA 1
ATOM 896 C C . LEU A 1 110 ? 4.538 -8.431 -2.478 1.00 72.50 110 LEU A C 1
ATOM 898 O O . LEU A 1 110 ? 4.345 -7.971 -1.360 1.00 72.50 110 LEU A O 1
ATOM 902 N N . ARG A 1 111 ? 4.000 -9.596 -2.857 1.00 77.88 111 ARG A N 1
ATOM 903 C CA . ARG A 1 111 ? 3.143 -10.384 -1.959 1.00 77.88 111 ARG A CA 1
ATOM 904 C C . ARG A 1 111 ? 3.879 -10.838 -0.701 1.00 77.88 111 ARG A C 1
ATOM 906 O O . ARG A 1 111 ? 3.315 -10.742 0.379 1.00 77.88 111 ARG A O 1
ATOM 913 N N . GLU A 1 112 ? 5.122 -11.297 -0.840 1.00 79.62 112 GLU A N 1
ATOM 914 C CA . GLU A 1 112 ? 5.951 -11.749 0.288 1.00 79.62 112 GLU A CA 1
ATOM 915 C C . GLU A 1 112 ? 6.168 -10.629 1.326 1.00 79.62 112 GLU A C 1
ATOM 917 O O . GLU A 1 112 ? 6.106 -10.897 2.522 1.00 79.62 112 GLU A O 1
ATOM 922 N N . THR A 1 113 ? 6.344 -9.378 0.888 1.00 79.75 113 THR A N 1
ATOM 923 C CA . THR A 1 113 ? 6.515 -8.226 1.792 1.00 79.75 113 THR A CA 1
ATOM 924 C C . THR A 1 113 ? 5.203 -7.752 2.409 1.00 79.75 113 THR A C 1
ATOM 926 O O . THR A 1 113 ? 5.149 -7.471 3.603 1.00 79.75 113 THR A O 1
ATOM 929 N N . TRP A 1 114 ? 4.139 -7.650 1.611 1.00 83.94 114 TRP A N 1
ATOM 930 C CA . TRP A 1 114 ? 2.924 -6.965 2.048 1.00 83.94 114 TRP A CA 1
ATOM 931 C C . TRP A 1 114 ? 1.890 -7.882 2.698 1.00 83.94 114 TRP A C 1
ATOM 933 O O . TRP A 1 114 ? 1.127 -7.418 3.535 1.00 83.94 114 TRP A O 1
ATOM 943 N N . TYR A 1 115 ? 1.850 -9.180 2.386 1.00 85.12 115 TYR A N 1
ATOM 944 C CA . TYR A 1 115 ? 0.873 -10.090 3.004 1.00 85.12 115 TYR A CA 1
ATOM 945 C C . TYR A 1 115 ? 0.996 -10.190 4.535 1.00 85.12 115 TYR A C 1
ATOM 947 O O . TYR A 1 115 ? -0.044 -10.265 5.190 1.00 85.12 115 TYR A O 1
ATOM 955 N N . PRO A 1 116 ? 2.200 -10.142 5.139 1.00 86.38 116 PRO A N 1
ATOM 956 C CA . PRO A 1 116 ? 2.337 -10.013 6.589 1.00 86.38 116 PRO A CA 1
ATOM 957 C C . PRO A 1 116 ? 1.703 -8.732 7.148 1.00 86.38 116 PRO A C 1
ATOM 959 O O . PRO A 1 116 ? 1.048 -8.786 8.185 1.00 86.38 116 PRO A O 1
ATOM 962 N N . VAL A 1 117 ? 1.836 -7.602 6.445 1.00 85.56 117 VAL A N 1
ATOM 963 C CA . VAL A 1 117 ? 1.197 -6.330 6.829 1.00 85.56 117 VAL A CA 1
ATOM 964 C C . VAL A 1 117 ? -0.322 -6.456 6.753 1.00 85.56 117 VAL A C 1
ATOM 966 O O . VAL A 1 117 ? -1.014 -6.142 7.716 1.00 85.56 117 VAL A O 1
ATOM 969 N N . ILE A 1 118 ? -0.844 -7.016 5.655 1.00 87.00 118 ILE A N 1
ATOM 970 C CA . ILE A 1 118 ? -2.279 -7.302 5.514 1.00 87.00 118 ILE A CA 1
ATOM 971 C C . ILE A 1 118 ? -2.768 -8.198 6.659 1.00 87.00 118 ILE A C 1
ATOM 973 O O . ILE A 1 118 ? -3.838 -7.957 7.208 1.00 87.00 118 ILE A O 1
ATOM 977 N N . ALA A 1 119 ? -1.990 -9.212 7.045 1.00 86.31 119 ALA A N 1
ATOM 978 C CA . ALA A 1 119 ? -2.335 -10.109 8.143 1.00 86.31 119 ALA A CA 1
ATOM 979 C C . ALA A 1 119 ? -2.405 -9.378 9.493 1.00 86.31 119 ALA A C 1
ATOM 981 O O . ALA A 1 119 ? -3.357 -9.590 10.247 1.00 86.31 119 ALA A O 1
ATOM 982 N N . ALA A 1 120 ? -1.420 -8.524 9.783 1.00 85.75 120 ALA A N 1
ATOM 983 C CA . ALA A 1 120 ? -1.352 -7.748 11.018 1.00 85.75 120 ALA A CA 1
ATOM 984 C C . ALA A 1 120 ? -2.518 -6.754 11.129 1.00 85.75 120 ALA A C 1
ATOM 986 O O . ALA A 1 120 ? -3.218 -6.738 12.143 1.00 85.75 120 ALA A O 1
ATOM 987 N N . GLU A 1 121 ? -2.785 -5.995 10.065 1.00 86.00 121 GLU A N 1
ATOM 988 C CA . GLU A 1 121 ? -3.881 -5.022 10.041 1.00 86.00 121 GLU A CA 1
ATOM 989 C C . GLU A 1 121 ? -5.253 -5.696 10.038 1.00 86.00 121 GLU A C 1
ATOM 991 O O . GLU A 1 121 ? -6.171 -5.255 10.733 1.00 86.00 121 GLU A O 1
ATOM 996 N N . ASN A 1 122 ? -5.390 -6.834 9.347 1.00 86.31 122 ASN A N 1
ATOM 997 C CA . ASN A 1 122 ? -6.587 -7.659 9.457 1.00 86.31 122 ASN A CA 1
ATOM 998 C C . ASN A 1 122 ? -6.792 -8.102 10.912 1.00 86.31 122 ASN A C 1
ATOM 1000 O O . ASN A 1 122 ? -7.890 -7.937 11.422 1.00 86.31 122 ASN A O 1
ATOM 1004 N N . ALA A 1 123 ? -5.774 -8.605 11.615 1.00 84.69 123 ALA A N 1
ATOM 1005 C CA . ALA A 1 123 ? -5.939 -9.047 13.004 1.00 84.69 123 ALA A CA 1
ATOM 1006 C C . ALA A 1 123 ? -6.456 -7.932 13.936 1.00 84.69 123 ALA A C 1
ATOM 1008 O O . ALA A 1 123 ? -7.283 -8.210 14.804 1.00 84.69 123 ALA A O 1
ATOM 1009 N N . ARG A 1 124 ? -6.029 -6.682 13.720 1.00 81.38 124 ARG A N 1
ATOM 1010 C CA . ARG A 1 124 ? -6.450 -5.515 14.514 1.00 81.38 124 ARG A CA 1
ATOM 1011 C C . ARG A 1 124 ? -7.841 -5.007 14.143 1.00 81.38 124 ARG A C 1
ATOM 1013 O O . ARG A 1 124 ? -8.688 -4.802 15.010 1.00 81.38 124 ARG A O 1
ATOM 1020 N N . HIS A 1 125 ? -8.109 -4.844 12.849 1.00 83.62 125 HIS A N 1
ATOM 1021 C CA . HIS A 1 125 ? -9.302 -4.152 12.357 1.00 83.62 125 HIS A CA 1
ATOM 1022 C C . HIS A 1 125 ? -10.380 -5.095 11.791 1.00 83.62 125 HIS A C 1
ATOM 1024 O O . HIS A 1 125 ? -11.363 -4.631 11.201 1.00 83.62 125 HIS A O 1
ATOM 1030 N N . ARG A 1 126 ? -10.255 -6.423 11.975 1.00 84.31 126 ARG A N 1
ATOM 1031 C CA . ARG A 1 126 ? -11.237 -7.405 11.463 1.00 84.31 126 ARG A CA 1
ATOM 1032 C C . ARG A 1 126 ? -12.633 -7.201 12.034 1.00 84.31 126 ARG A C 1
ATOM 1034 O O . ARG A 1 126 ? -13.609 -7.367 11.303 1.00 84.31 126 ARG A O 1
ATOM 1041 N N . ALA A 1 127 ? -12.736 -6.850 13.315 1.00 83.06 127 ALA A N 1
ATOM 1042 C CA . ALA A 1 127 ? -14.022 -6.609 13.965 1.00 83.06 127 ALA A CA 1
ATOM 1043 C C . ALA A 1 127 ? -14.807 -5.502 13.244 1.00 83.06 127 ALA A C 1
ATOM 1045 O O . ALA A 1 127 ? -15.975 -5.691 12.917 1.00 83.06 127 ALA A O 1
ATOM 1046 N N . TRP A 1 128 ? -14.127 -4.407 12.894 1.00 85.69 128 TRP A N 1
ATOM 1047 C CA . TRP A 1 128 ? -14.699 -3.294 12.140 1.00 85.69 128 TRP A CA 1
ATOM 1048 C C . TRP A 1 128 ? -15.096 -3.683 10.708 1.00 85.69 128 TRP A C 1
ATOM 1050 O O . TRP A 1 128 ? -16.172 -3.316 10.239 1.00 85.69 128 TRP A O 1
ATOM 1060 N N . PHE A 1 129 ? -14.264 -4.474 10.022 1.00 85.25 129 PHE A N 1
ATOM 1061 C CA . PHE A 1 129 ? -14.530 -4.931 8.651 1.00 85.25 129 PHE A CA 1
ATOM 1062 C C . PHE A 1 129 ? -15.708 -5.903 8.543 1.00 85.25 129 PHE A C 1
ATOM 1064 O O . PHE A 1 129 ? -16.390 -5.956 7.520 1.00 85.25 129 PHE A O 1
ATOM 1071 N N . ASN A 1 130 ? -15.952 -6.698 9.585 1.00 84.81 130 ASN A N 1
ATOM 1072 C CA . ASN A 1 130 ? -17.055 -7.654 9.611 1.00 84.81 130 ASN A CA 1
ATOM 1073 C C . ASN A 1 130 ? -18.425 -6.992 9.824 1.00 84.81 130 ASN A C 1
ATOM 1075 O O . ASN A 1 130 ? -19.440 -7.639 9.567 1.00 84.81 130 ASN A O 1
ATOM 1079 N N . VAL A 1 131 ? -18.468 -5.721 10.236 1.00 85.69 131 VAL A 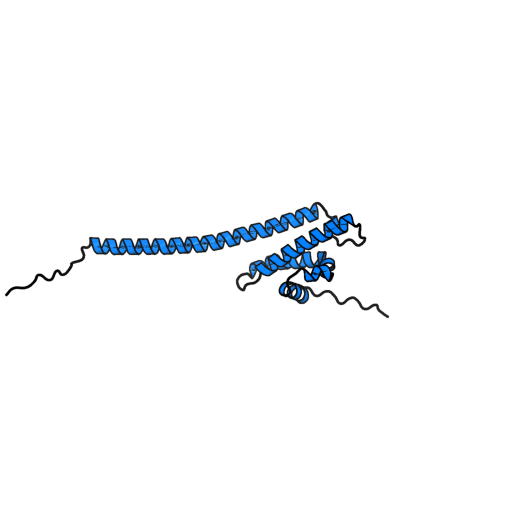N 1
ATOM 1080 C CA . VAL A 1 131 ? -19.709 -4.942 10.324 1.00 85.69 131 VAL A CA 1
ATOM 1081 C C . VAL A 1 131 ? -20.323 -4.818 8.916 1.00 85.69 131 VAL A C 1
ATOM 1083 O O . VAL A 1 131 ? -19.640 -4.331 8.007 1.00 85.69 131 VAL A O 1
ATOM 1086 N N . PRO A 1 132 ? -21.580 -5.255 8.687 1.00 84.81 132 PRO A N 1
ATOM 1087 C CA . PRO A 1 132 ? -22.183 -5.306 7.350 1.00 84.81 132 PRO A CA 1
ATOM 1088 C C . PRO A 1 132 ? -22.129 -3.975 6.587 1.00 84.81 132 PRO A C 1
ATOM 1090 O O . PRO A 1 132 ? -21.865 -3.949 5.380 1.00 84.81 132 PRO A O 1
ATOM 1093 N N . GLU A 1 133 ? -22.327 -2.861 7.292 1.00 85.62 133 GLU A N 1
ATOM 1094 C CA . GLU A 1 133 ? -22.322 -1.504 6.746 1.00 85.62 133 GLU A CA 1
ATOM 1095 C C . GLU A 1 133 ? -20.956 -1.091 6.192 1.00 85.62 133 GLU A C 1
ATOM 1097 O O . GLU A 1 133 ? -20.898 -0.328 5.221 1.00 85.62 133 GLU A O 1
ATOM 1102 N N . ASN A 1 134 ? -19.878 -1.602 6.791 1.00 84.19 134 ASN A N 1
ATOM 1103 C CA . ASN A 1 134 ? -18.497 -1.323 6.410 1.00 84.19 134 ASN A CA 1
ATOM 1104 C C . ASN A 1 134 ? -17.999 -2.314 5.367 1.00 84.19 134 ASN A C 1
ATOM 1106 O O . ASN A 1 134 ? -17.379 -1.916 4.384 1.00 84.19 134 ASN A O 1
ATOM 1110 N N . ARG A 1 135 ? -18.359 -3.591 5.513 1.00 84.00 135 ARG A N 1
ATOM 1111 C CA . ARG A 1 135 ? -17.975 -4.665 4.593 1.00 84.00 135 ARG A CA 1
ATOM 1112 C C . ARG A 1 135 ? -18.362 -4.358 3.148 1.00 84.00 135 ARG A C 1
ATOM 1114 O O . ARG A 1 135 ? -17.569 -4.559 2.234 1.00 84.00 135 ARG A O 1
ATOM 1121 N N . ARG A 1 136 ? -19.568 -3.824 2.930 1.00 85.44 136 ARG A N 1
ATOM 1122 C CA . ARG A 1 136 ? -20.079 -3.470 1.591 1.00 85.44 136 ARG A CA 1
ATOM 1123 C C . ARG A 1 136 ? -19.306 -2.349 0.885 1.00 85.44 136 ARG A C 1
ATOM 1125 O O . ARG A 1 136 ? -19.488 -2.186 -0.316 1.00 85.44 136 ARG A O 1
ATOM 1132 N N . LYS A 1 137 ? -18.479 -1.577 1.604 1.00 81.50 137 LYS A N 1
ATOM 1133 C CA . LYS A 1 137 ? -17.672 -0.489 1.024 1.00 81.50 137 LYS A CA 1
ATOM 1134 C C . LYS A 1 137 ? -16.523 -1.023 0.154 1.00 81.50 137 LYS A C 1
ATOM 1136 O O . LYS A 1 137 ? -16.019 -0.281 -0.679 1.00 81.50 137 LYS A O 1
ATOM 1141 N N . PHE A 1 138 ? -16.150 -2.296 0.316 1.00 87.56 138 PHE A N 1
ATOM 1142 C CA . PHE A 1 138 ? -15.003 -2.914 -0.351 1.00 87.56 138 PHE A CA 1
ATOM 1143 C C . PHE A 1 138 ? -15.405 -3.867 -1.480 1.00 87.56 138 PHE A C 1
ATOM 1145 O O . PHE A 1 138 ? -16.487 -4.476 -1.487 1.00 87.56 138 PHE A O 1
ATOM 1152 N N . LYS A 1 139 ? -14.500 -4.048 -2.441 1.00 87.00 139 LYS A N 1
ATOM 1153 C CA . LYS A 1 139 ? -14.719 -4.863 -3.637 1.00 87.00 139 LYS A CA 1
ATOM 1154 C C . LYS A 1 139 ? -14.900 -6.337 -3.277 1.00 87.00 139 LYS A C 1
ATOM 1156 O O . LYS A 1 139 ? -14.263 -6.885 -2.381 1.00 87.00 139 LYS A O 1
ATOM 1161 N N . GLU A 1 140 ? -15.761 -7.015 -4.030 1.00 90.00 140 GLU A N 1
ATOM 1162 C CA . GLU A 1 140 ? -16.044 -8.447 -3.852 1.00 90.00 140 GLU A CA 1
ATOM 1163 C C . GLU A 1 140 ? -14.785 -9.342 -3.924 1.00 90.00 140 GLU A C 1
ATOM 1165 O O . GLU A 1 140 ? -14.634 -10.197 -3.048 1.00 90.00 140 GLU A O 1
ATOM 1170 N N . PRO A 1 141 ? -13.844 -9.158 -4.879 1.00 87.50 141 PRO A N 1
ATOM 1171 C CA . PRO A 1 141 ? -12.634 -9.981 -4.943 1.00 87.50 141 PRO A CA 1
ATOM 1172 C C . PRO A 1 141 ? -11.759 -9.847 -3.695 1.00 87.50 141 PRO A C 1
ATOM 1174 O O . PRO A 1 141 ? -11.213 -10.839 -3.216 1.00 87.50 141 PRO A O 1
ATOM 1177 N N . PHE A 1 142 ? -11.669 -8.635 -3.145 1.00 87.81 142 PHE A N 1
ATOM 1178 C CA . PHE A 1 142 ? -10.916 -8.365 -1.928 1.00 87.81 142 PHE A CA 1
ATOM 1179 C C . PHE A 1 142 ? -11.579 -9.010 -0.706 1.00 87.81 142 PHE A C 1
ATOM 1181 O O . PHE A 1 142 ? -10.915 -9.704 0.060 1.00 87.81 142 PHE A O 1
ATOM 1188 N N . ARG A 1 143 ? -12.908 -8.890 -0.570 1.00 89.75 143 ARG A N 1
ATOM 1189 C CA . ARG A 1 143 ? -13.668 -9.568 0.497 1.00 89.75 143 ARG A CA 1
ATOM 1190 C C . ARG A 1 143 ? -13.431 -11.079 0.499 1.00 89.75 143 ARG A C 1
ATOM 1192 O O . ARG A 1 143 ? -13.118 -11.646 1.541 1.00 89.75 143 ARG A O 1
ATOM 1199 N N . ARG A 1 144 ? -13.497 -11.716 -0.675 1.00 88.75 144 ARG A N 1
ATOM 1200 C CA . ARG A 1 144 ? -13.228 -13.157 -0.820 1.00 88.75 144 ARG A CA 1
ATOM 1201 C C . ARG A 1 144 ? -11.792 -13.527 -0.480 1.00 88.75 144 ARG A C 1
ATOM 1203 O O . ARG A 1 144 ? -11.573 -14.556 0.148 1.00 88.75 144 ARG A O 1
ATOM 1210 N N . PHE A 1 145 ? -10.824 -12.705 -0.884 1.00 88.75 145 PHE A N 1
ATOM 1211 C CA . PHE A 1 145 ? -9.424 -12.904 -0.517 1.00 88.75 145 PHE A CA 1
ATOM 1212 C C . PHE A 1 145 ? -9.249 -12.901 1.005 1.00 88.75 145 PHE A C 1
ATOM 1214 O O . PHE A 1 145 ? -8.638 -13.815 1.555 1.00 88.75 145 PHE A O 1
ATOM 1221 N N . ILE A 1 146 ? -9.841 -11.919 1.681 1.00 89.00 146 ILE A N 1
ATOM 1222 C CA . ILE A 1 146 ? -9.776 -11.786 3.135 1.00 89.00 146 ILE A CA 1
ATOM 1223 C C . ILE A 1 146 ? -10.443 -12.972 3.847 1.00 89.00 146 ILE A C 1
ATOM 1225 O O . ILE A 1 146 ? -9.899 -13.476 4.827 1.00 89.00 146 ILE A O 1
ATOM 1229 N N . ASP A 1 147 ? -11.575 -13.465 3.346 1.00 87.00 147 ASP A N 1
ATOM 1230 C CA . ASP A 1 147 ? -12.251 -14.639 3.913 1.00 87.00 147 ASP A CA 1
ATOM 1231 C C . ASP A 1 147 ? -11.477 -15.944 3.697 1.00 87.00 147 ASP A C 1
ATOM 1233 O O . ASP A 1 147 ? -11.419 -16.779 4.597 1.00 87.00 147 ASP A O 1
ATOM 1237 N N . ALA A 1 148 ? -10.871 -16.118 2.521 1.00 87.19 148 ALA A N 1
ATOM 1238 C CA . ALA A 1 148 ? -10.129 -17.327 2.178 1.00 87.19 148 ALA A CA 1
ATOM 1239 C C . ALA A 1 148 ? -8.782 -17.421 2.911 1.00 87.19 148 ALA A C 1
ATOM 1241 O O . ALA A 1 148 ? -8.391 -18.504 3.341 1.00 87.19 148 ALA A O 1
ATOM 1242 N N . HIS A 1 149 ? -8.067 -16.300 3.045 1.00 84.50 149 HIS A N 1
ATOM 1243 C CA . HIS A 1 149 ? -6.731 -16.270 3.650 1.00 84.50 149 HIS A CA 1
ATOM 1244 C C . HIS A 1 149 ? -6.742 -16.018 5.158 1.00 84.50 149 HIS A C 1
ATOM 1246 O O . HIS A 1 149 ? -5.813 -16.439 5.844 1.00 84.50 149 HIS A O 1
ATOM 1252 N N . TYR A 1 150 ? -7.780 -15.361 5.678 1.00 84.06 150 TYR A N 1
ATOM 1253 C CA . TYR A 1 150 ? -7.902 -15.030 7.095 1.00 84.06 150 TYR A CA 1
ATOM 1254 C C . TYR A 1 150 ? -9.296 -15.413 7.607 1.00 84.06 150 TYR A C 1
ATOM 1256 O O . TYR A 1 150 ? -10.125 -14.530 7.874 1.00 84.06 150 TYR A O 1
ATOM 1264 N N . PRO A 1 151 ? -9.584 -16.724 7.726 1.00 75.81 151 PRO A N 1
ATOM 1265 C CA . PRO A 1 151 ? -10.863 -17.186 8.235 1.00 75.81 151 PRO A CA 1
ATOM 1266 C C . PRO A 1 151 ? -11.026 -16.741 9.690 1.00 75.81 151 PRO A C 1
ATOM 1268 O O . PRO A 1 151 ? -10.155 -16.966 10.532 1.00 75.81 151 PRO A O 1
ATOM 1271 N N . THR A 1 152 ? -12.154 -16.105 10.002 1.00 70.19 152 THR A N 1
ATOM 1272 C CA . THR A 1 152 ? -12.528 -15.854 11.396 1.00 70.19 152 THR A CA 1
ATOM 1273 C C . THR A 1 152 ? -12.735 -17.194 12.103 1.00 70.19 152 THR A C 1
ATOM 1275 O O . THR A 1 152 ? -13.425 -18.053 11.544 1.00 70.19 152 THR A O 1
ATOM 1278 N N . PRO A 1 153 ? -12.186 -17.389 13.317 1.00 64.06 153 PRO A N 1
ATOM 1279 C CA . PRO A 1 153 ? -12.491 -18.568 14.112 1.00 64.06 153 PRO A CA 1
ATOM 1280 C C . PRO A 1 153 ? -14.013 -18.705 14.247 1.00 64.06 153 PRO A C 1
ATOM 1282 O O . PRO A 1 153 ? -14.682 -17.687 14.463 1.00 64.06 153 PRO A O 1
ATOM 1285 N N . PRO A 1 154 ? -14.580 -19.917 14.112 1.00 58.47 154 PRO A N 1
ATOM 1286 C CA . PRO A 1 154 ? -15.993 -20.116 14.389 1.00 58.47 154 PRO A CA 1
ATOM 1287 C C . PRO A 1 154 ? -16.265 -19.619 15.808 1.00 58.47 154 PRO A C 1
ATOM 1289 O O . PRO A 1 154 ? -15.534 -19.972 16.737 1.00 58.47 154 PRO A O 1
ATOM 1292 N N . ALA A 1 155 ? -17.275 -18.755 15.956 1.00 57.62 155 ALA A N 1
ATOM 1293 C CA . ALA A 1 155 ? -17.710 -18.274 17.258 1.00 57.62 155 ALA A CA 1
ATOM 1294 C C . ALA A 1 155 ? -17.886 -19.498 18.158 1.00 57.62 155 ALA A C 1
ATOM 1296 O O . ALA A 1 155 ? -18.626 -20.417 17.801 1.00 57.62 155 ALA A O 1
ATOM 1297 N N . ALA A 1 156 ? -17.130 -19.554 19.257 1.00 51.50 156 ALA A N 1
ATOM 1298 C CA . ALA A 1 156 ? -17.201 -20.671 20.178 1.00 51.50 156 ALA A CA 1
ATOM 1299 C C . ALA A 1 156 ? -18.673 -20.861 20.555 1.00 51.50 156 ALA A C 1
ATOM 1301 O O . ALA A 1 156 ? -19.286 -19.958 21.125 1.00 51.50 156 ALA A O 1
ATOM 1302 N N . SER A 1 157 ? -19.241 -22.010 20.171 1.00 42.84 157 SER A N 1
ATOM 1303 C CA . SER A 1 157 ? -20.563 -22.431 20.622 1.00 42.84 157 SER A CA 1
ATOM 1304 C C . SER A 1 157 ? -20.617 -22.205 22.130 1.00 42.84 157 SER A C 1
ATOM 1306 O O . SER A 1 157 ? -19.687 -22.662 22.811 1.00 42.84 157 SER A O 1
ATOM 1308 N N . PRO A 1 158 ? -21.649 -21.536 22.676 1.00 47.41 158 PRO A N 1
ATOM 1309 C CA . PRO A 1 158 ? -21.858 -21.581 24.112 1.00 47.41 158 PRO A CA 1
ATOM 1310 C C . PRO A 1 158 ? -21.900 -23.067 24.477 1.00 47.41 158 PRO A C 1
ATOM 1312 O O . PRO A 1 158 ? -22.643 -23.840 23.863 1.00 47.41 158 PRO A O 1
ATOM 1315 N N . ARG A 1 159 ? -20.983 -23.506 25.348 1.00 48.16 159 ARG A N 1
ATOM 1316 C CA . ARG A 1 159 ? -21.056 -24.870 25.874 1.00 48.16 159 ARG A CA 1
ATOM 1317 C C . ARG A 1 159 ? -22.397 -24.979 26.610 1.00 48.16 159 ARG A C 1
ATOM 1319 O O . ARG A 1 159 ? -22.744 -24.008 27.286 1.00 48.16 159 ARG A O 1
ATOM 1326 N N . PRO A 1 160 ? -23.137 -26.082 26.416 1.00 56.81 160 PRO A N 1
ATOM 1327 C CA . PRO A 1 160 ? -24.412 -26.300 27.089 1.00 56.81 160 PRO A CA 1
ATOM 1328 C C . PRO A 1 160 ? -24.257 -26.296 28.612 1.00 56.81 160 PRO A C 1
ATOM 1330 O O . PRO A 1 160 ? -23.156 -26.654 29.097 1.00 56.81 160 PRO A O 1
#

Secondary structure (DSSP, 8-state):
------------HHHHHHHHHHHHHHHHHHHHHHHHHHHHHHHHHHHHHHHHHHHHHHHHHHHHH-GGGTS--SS--HHHHHHHHHHHHHHHHHHHHHHHHH-STT-HHHHHHHHHHHHHHHHHHHHHHHSHHHHTTS-HHHHHHHHHHSPPPPP-PPP-

pLDDT: mean 74.25, std 11.7, range [42.84, 90.0]